Protein AF-A0A957P289-F1 (afdb_monomer_lite)

pLDDT: mean 81.47, std 13.36, range [41.38, 96.19]

Secondary structure (DSSP, 8-state):
---S-HHHHHHHHHHHHHHHHHHHHHHHHHHHHHHHHHHHHHHTB-TTHHHHHHHHHHHHHTTT--HHHHHHS--HHHHHHHHHHHHHHH-TT-PPTT-B-

Sequence (101 aa):
VVGSGSQNTAQVAAMIGELVNMKYGREDELESDDLGVRFMTQAGYDPNAMIGVMEILADSSEGQAPPEFFSTHPNPENRIQKIQAAIQKYYPNGLPAGLEE

Radius of gyration: 19.21 Å; chains: 1; bounding box: 56×38×47 Å

Foldseek 3Di:
DPDDDPPVVVVVVVVVVLVVQLVVLVVVVLVVLLVQCVVCLVVQAHLCVVLVVLVVVQVVPVPDDDPVNCSNDPRSVVSSVSNVVSCCVVCVPDGDPRGDD

Structure (mmCIF, N/CA/C/O backbone):
data_AF-A0A957P289-F1
#
_entry.id   AF-A0A957P289-F1
#
loop_
_atom_site.group_PDB
_atom_site.id
_atom_site.type_symbol
_atom_site.label_atom_id
_atom_site.label_alt_id
_atom_site.label_comp_id
_atom_site.label_asym_id
_atom_site.label_entity_id
_atom_site.label_seq_id
_atom_site.pdbx_PDB_ins_code
_atom_site.Cartn_x
_atom_site.Cartn_y
_atom_site.Cartn_z
_atom_site.occupancy
_atom_site.B_iso_or_equiv
_atom_site.auth_seq_id
_atom_site.auth_comp_id
_atom_site.auth_asym_id
_atom_site.auth_atom_id
_atom_site.pdbx_PDB_model_num
ATOM 1 N N . VAL A 1 1 ? 37.055 23.879 -30.915 1.00 41.38 1 VAL A N 1
ATOM 2 C CA . VAL A 1 1 ? 37.524 22.511 -30.606 1.00 41.38 1 VAL A CA 1
ATOM 3 C C . VAL A 1 1 ? 36.474 21.881 -29.698 1.00 41.38 1 VAL A C 1
ATOM 5 O O . VAL A 1 1 ? 36.345 22.273 -28.553 1.00 41.38 1 VAL A O 1
ATOM 8 N N . VAL A 1 2 ? 35.589 21.050 -30.244 1.00 50.50 2 VAL A N 1
ATOM 9 C CA . VAL A 1 2 ? 34.614 20.276 -29.452 1.00 50.50 2 VAL A CA 1
ATOM 10 C C . VAL A 1 2 ? 34.860 18.835 -29.861 1.00 50.50 2 VAL A C 1
ATOM 12 O O . VAL A 1 2 ? 34.177 18.268 -30.703 1.00 50.50 2 VAL A O 1
ATOM 15 N N . GLY A 1 3 ? 36.005 18.335 -29.407 1.00 49.56 3 GLY A N 1
ATOM 16 C CA . GLY A 1 3 ? 36.509 17.009 -29.712 1.00 49.56 3 GLY A CA 1
ATOM 17 C C . GLY A 1 3 ? 36.505 16.176 -28.441 1.00 49.56 3 GLY A C 1
ATOM 18 O O . GLY A 1 3 ? 36.961 16.639 -27.398 1.00 49.56 3 GLY A O 1
ATOM 19 N N . SER A 1 4 ? 35.997 14.949 -28.559 1.00 51.94 4 SER A N 1
ATOM 20 C CA . SER A 1 4 ? 36.382 13.800 -27.727 1.00 51.94 4 SER A CA 1
ATOM 21 C C . SER A 1 4 ? 36.125 13.876 -26.210 1.00 51.94 4 SER A C 1
ATOM 23 O O . SER A 1 4 ? 36.940 13.394 -25.434 1.00 51.94 4 SER A O 1
ATOM 25 N N . GLY A 1 5 ? 34.983 14.419 -25.771 1.00 49.44 5 GLY A N 1
ATOM 26 C CA . GLY A 1 5 ? 34.500 14.269 -24.380 1.00 49.44 5 GLY A CA 1
ATOM 27 C C . GLY A 1 5 ? 33.056 13.758 -24.245 1.00 49.44 5 GLY A C 1
ATOM 28 O O . GLY A 1 5 ? 32.615 13.424 -23.146 1.00 49.44 5 GLY A O 1
ATOM 29 N N . SER A 1 6 ? 32.318 13.692 -25.358 1.00 57.78 6 SER A N 1
ATOM 30 C CA . SER A 1 6 ? 30.847 13.710 -25.358 1.00 57.78 6 SER A CA 1
ATOM 31 C C . SER A 1 6 ? 30.154 12.348 -25.294 1.00 57.78 6 SER A C 1
ATOM 33 O O . SER A 1 6 ? 28.988 12.301 -24.925 1.00 57.78 6 SER A O 1
ATOM 35 N N . GLN A 1 7 ? 30.822 11.237 -25.624 1.00 56.94 7 GLN A N 1
ATOM 36 C CA . GLN A 1 7 ? 30.170 9.916 -25.572 1.00 56.94 7 GLN A CA 1
ATOM 37 C C . GLN A 1 7 ? 29.955 9.442 -24.127 1.00 56.94 7 GLN A C 1
ATOM 39 O O . GLN A 1 7 ? 28.857 9.007 -23.793 1.00 56.94 7 GLN A O 1
ATOM 44 N N . ASN A 1 8 ? 30.941 9.631 -23.241 1.00 65.38 8 ASN A N 1
ATOM 45 C CA . ASN A 1 8 ? 30.802 9.273 -21.825 1.00 65.38 8 ASN A CA 1
ATOM 46 C C . ASN A 1 8 ? 29.856 10.218 -21.071 1.00 65.38 8 ASN A C 1
ATOM 48 O O . ASN A 1 8 ? 29.091 9.768 -20.228 1.00 65.38 8 ASN A O 1
ATOM 52 N N . THR A 1 9 ? 29.860 11.519 -21.377 1.00 71.69 9 THR A N 1
ATOM 53 C CA . THR A 1 9 ? 28.949 12.479 -20.724 1.00 71.69 9 THR A CA 1
ATOM 54 C C . THR A 1 9 ? 27.503 12.308 -21.177 1.00 71.69 9 THR A C 1
ATOM 56 O O . THR A 1 9 ? 26.610 12.403 -20.342 1.00 71.69 9 THR A O 1
ATOM 59 N N . ALA A 1 10 ? 27.256 11.998 -22.454 1.00 76.50 10 ALA A N 1
ATOM 60 C CA . ALA A 1 10 ? 25.910 11.679 -22.928 1.00 76.50 10 ALA A CA 1
ATOM 61 C C . ALA A 1 10 ? 25.377 10.373 -22.312 1.00 76.50 10 ALA A C 1
ATOM 63 O O . ALA A 1 10 ? 24.220 10.328 -21.905 1.00 76.50 10 ALA A O 1
ATOM 64 N N . GLN A 1 11 ? 26.220 9.340 -22.174 1.00 77.31 11 GLN A N 1
ATOM 65 C CA . GLN A 1 11 ? 25.837 8.090 -21.501 1.00 77.31 11 GLN A CA 1
ATOM 66 C C . GLN A 1 11 ? 25.544 8.298 -20.009 1.00 77.31 11 GLN A C 1
ATOM 68 O O . GLN A 1 11 ? 24.534 7.809 -19.512 1.00 77.31 11 GLN A O 1
ATOM 73 N N . VAL A 1 12 ? 26.370 9.077 -19.303 1.00 80.12 12 VAL A N 1
ATOM 74 C CA . VAL A 1 12 ? 26.125 9.425 -17.894 1.00 80.12 12 VAL A CA 1
ATOM 75 C C . VAL A 1 12 ? 24.844 10.252 -17.739 1.00 80.12 12 VAL A C 1
ATOM 77 O O . VAL A 1 12 ? 24.060 9.992 -16.832 1.00 80.12 12 VAL A O 1
ATOM 80 N N . ALA A 1 13 ? 24.585 11.212 -18.631 1.00 79.44 13 ALA A N 1
ATOM 81 C CA . ALA A 1 13 ? 23.354 12.002 -18.604 1.00 79.44 13 ALA A CA 1
ATOM 82 C C . ALA A 1 13 ? 22.101 11.145 -18.854 1.00 79.44 13 ALA A C 1
ATOM 84 O O . ALA A 1 13 ? 21.094 11.338 -18.177 1.00 79.44 13 ALA A O 1
ATOM 85 N N . ALA A 1 14 ? 22.171 10.177 -19.775 1.00 80.44 14 ALA A N 1
ATOM 86 C CA . ALA A 1 14 ? 21.084 9.231 -20.022 1.00 80.44 14 ALA A CA 1
ATOM 87 C C . ALA A 1 14 ? 20.803 8.350 -18.790 1.00 80.44 14 ALA A C 1
ATOM 89 O O . ALA A 1 14 ? 19.655 8.257 -18.367 1.00 80.44 14 ALA A O 1
ATOM 90 N N . MET A 1 15 ? 21.847 7.803 -18.151 1.00 79.12 15 MET A N 1
ATOM 91 C CA . MET A 1 15 ? 21.702 7.027 -16.910 1.00 79.12 15 MET A CA 1
ATOM 92 C C . MET A 1 15 ? 21.090 7.852 -15.770 1.00 79.12 15 MET A C 1
ATOM 94 O O . MET A 1 15 ? 20.236 7.360 -15.036 1.00 79.12 15 MET A O 1
ATOM 98 N N . ILE A 1 16 ? 21.498 9.116 -15.617 1.00 78.81 16 ILE A N 1
ATOM 99 C CA . ILE A 1 16 ? 20.913 10.018 -14.614 1.00 78.81 16 ILE A CA 1
ATOM 100 C C . ILE A 1 16 ? 19.438 10.289 -14.925 1.00 78.81 16 ILE A C 1
ATOM 102 O O . ILE A 1 16 ? 18.617 10.264 -14.012 1.00 78.81 16 ILE A O 1
ATOM 106 N N . GLY A 1 17 ? 19.090 10.522 -16.193 1.00 77.06 17 GLY A N 1
ATOM 107 C CA . GLY A 1 17 ? 17.704 10.725 -16.613 1.00 77.06 17 GLY A CA 1
ATOM 108 C C . GLY A 1 17 ? 16.814 9.525 -16.289 1.00 77.06 17 GLY A C 1
ATOM 109 O O . GLY A 1 17 ? 15.728 9.696 -15.740 1.00 77.06 17 GLY A O 1
ATOM 110 N N . GLU A 1 18 ? 17.301 8.313 -16.546 1.00 75.44 18 GLU A N 1
ATOM 111 C CA . GLU A 1 18 ? 16.581 7.074 -16.247 1.00 75.44 18 GLU A CA 1
ATOM 112 C C . GLU A 1 18 ? 16.409 6.854 -14.735 1.00 75.44 18 GLU A C 1
ATOM 114 O O . GLU A 1 18 ? 15.307 6.558 -14.275 1.00 75.44 18 GLU A O 1
ATOM 119 N N . LEU A 1 19 ? 17.450 7.110 -13.933 1.00 74.44 19 LEU A N 1
ATOM 120 C CA . LEU A 1 19 ? 17.373 7.080 -12.466 1.00 74.44 19 LEU A CA 1
ATOM 121 C C . LEU A 1 19 ? 16.351 8.075 -11.904 1.00 74.44 19 LEU A C 1
ATOM 123 O O . LEU A 1 19 ? 15.610 7.750 -10.975 1.00 74.44 19 LEU A O 1
ATOM 127 N N . VAL A 1 20 ? 16.319 9.288 -12.453 1.00 72.50 20 VAL A N 1
ATOM 128 C CA . VAL A 1 20 ? 15.377 10.332 -12.044 1.00 72.50 20 VAL A CA 1
ATOM 129 C C . VAL A 1 20 ? 13.945 9.937 -12.406 1.00 72.50 20 VAL A C 1
ATOM 131 O O . VAL A 1 20 ? 13.067 10.032 -11.554 1.00 72.50 20 VAL A O 1
ATOM 134 N N . ASN A 1 21 ? 13.714 9.423 -13.616 1.00 74.38 21 ASN A N 1
ATOM 135 C CA . ASN A 1 21 ? 12.401 8.938 -14.039 1.00 74.38 21 ASN A CA 1
ATOM 136 C C . ASN A 1 21 ? 11.904 7.775 -13.162 1.00 74.38 21 ASN A C 1
ATOM 138 O O . ASN A 1 21 ? 10.768 7.797 -12.696 1.00 74.38 21 ASN A O 1
ATOM 142 N N . MET A 1 22 ? 12.775 6.804 -12.859 1.00 72.56 22 MET A N 1
ATOM 143 C CA . MET A 1 22 ? 12.460 5.716 -11.925 1.00 72.56 22 MET A CA 1
ATOM 144 C C . MET A 1 22 ? 12.140 6.234 -10.519 1.00 72.56 22 MET A C 1
ATOM 146 O O . MET A 1 22 ? 11.269 5.688 -9.848 1.00 72.56 22 MET A O 1
ATOM 150 N N . LYS A 1 23 ? 12.834 7.275 -10.040 1.00 68.12 23 LYS A N 1
ATOM 151 C CA . LYS A 1 23 ? 12.539 7.874 -8.733 1.00 68.12 23 LYS A CA 1
ATOM 152 C C . LYS A 1 23 ? 11.154 8.528 -8.716 1.00 68.12 23 LYS A C 1
ATOM 154 O O . LYS A 1 23 ? 10.420 8.286 -7.765 1.00 68.12 23 LYS A O 1
ATOM 159 N N . TYR A 1 24 ? 10.807 9.305 -9.743 1.00 68.50 24 TYR A N 1
ATOM 160 C CA . TYR A 1 24 ? 9.486 9.932 -9.844 1.00 68.50 24 TYR A CA 1
ATOM 161 C C . TYR A 1 24 ? 8.366 8.890 -9.900 1.00 68.50 24 TYR A C 1
ATOM 163 O O . TYR A 1 24 ? 7.459 8.950 -9.079 1.00 68.50 24 TYR A O 1
ATOM 171 N N . GLY A 1 25 ? 8.493 7.858 -10.743 1.00 75.00 25 GLY A N 1
ATOM 172 C CA . GLY A 1 25 ? 7.497 6.779 -10.795 1.00 75.00 25 GLY A CA 1
ATOM 173 C C . GLY A 1 25 ? 7.322 6.054 -9.454 1.00 75.00 25 GLY A C 1
ATOM 174 O O . GLY A 1 25 ? 6.212 5.690 -9.078 1.00 75.00 25 GLY A O 1
ATOM 175 N N . ARG A 1 26 ? 8.399 5.904 -8.668 1.00 76.50 26 ARG A N 1
ATOM 176 C CA . ARG A 1 26 ? 8.302 5.356 -7.305 1.00 76.50 26 ARG A CA 1
ATOM 177 C C . ARG A 1 26 ? 7.572 6.287 -6.341 1.00 76.50 26 ARG A C 1
ATOM 179 O O . ARG A 1 26 ? 6.874 5.781 -5.475 1.00 76.50 26 ARG A O 1
ATOM 186 N N . GLU A 1 27 ? 7.755 7.603 -6.432 1.00 78.56 27 GLU A N 1
ATOM 187 C CA . GLU A 1 27 ? 7.030 8.562 -5.584 1.00 78.56 27 GLU A CA 1
ATOM 188 C C . GLU A 1 2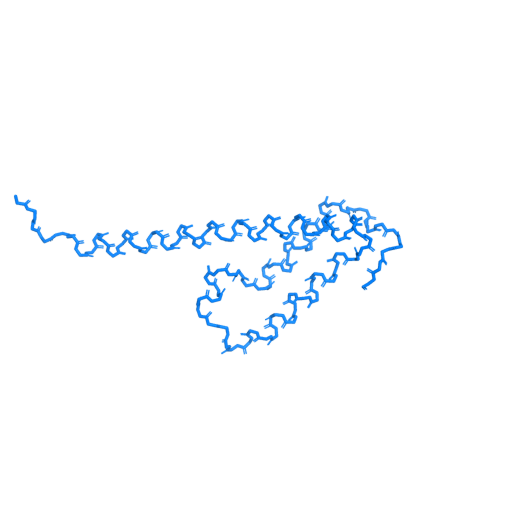7 ? 5.523 8.551 -5.902 1.00 78.56 27 GLU A C 1
ATOM 190 O O . GLU A 1 27 ? 4.718 8.519 -4.971 1.00 78.56 27 GLU A O 1
ATOM 195 N N . ASP A 1 28 ? 5.155 8.445 -7.181 1.00 82.56 28 ASP A N 1
ATOM 196 C CA . ASP A 1 28 ? 3.757 8.373 -7.628 1.00 82.56 28 ASP A CA 1
ATOM 197 C C . ASP A 1 28 ? 3.049 7.097 -7.131 1.00 82.56 28 ASP A C 1
ATOM 199 O O . ASP A 1 28 ? 1.923 7.146 -6.635 1.00 82.56 28 ASP A O 1
ATOM 203 N N . GLU A 1 29 ? 3.715 5.940 -7.197 1.00 77.50 29 GLU A N 1
ATOM 204 C CA . GLU A 1 29 ? 3.167 4.670 -6.689 1.00 77.50 29 GLU A CA 1
ATOM 205 C C . GLU A 1 29 ? 2.959 4.690 -5.168 1.00 77.50 29 GLU A C 1
ATOM 207 O O . GLU A 1 29 ? 1.986 4.132 -4.660 1.00 77.50 29 GLU A O 1
ATOM 212 N N . LEU A 1 30 ? 3.842 5.374 -4.432 1.00 80.56 30 LEU A N 1
ATOM 213 C CA . LEU A 1 30 ? 3.700 5.548 -2.985 1.00 80.56 30 LEU A CA 1
ATOM 214 C C . LEU A 1 30 ? 2.512 6.445 -2.629 1.00 80.56 30 LEU A C 1
ATOM 216 O O . LEU A 1 30 ? 1.801 6.158 -1.665 1.00 80.56 30 LEU A O 1
ATOM 220 N N . GLU A 1 31 ? 2.295 7.521 -3.386 1.00 87.69 31 GLU A N 1
ATOM 221 C CA . GLU A 1 31 ? 1.106 8.361 -3.228 1.00 87.69 31 GLU A CA 1
ATOM 222 C C . GLU A 1 31 ? -0.167 7.580 -3.586 1.00 87.69 31 GLU A C 1
ATOM 224 O O . GLU A 1 31 ? -1.168 7.663 -2.870 1.00 87.69 31 GLU A O 1
ATOM 229 N N . SER A 1 32 ? -0.109 6.753 -4.632 1.00 89.75 32 SER A N 1
ATOM 230 C CA . SER A 1 32 ? -1.210 5.875 -5.022 1.00 89.75 32 SER A CA 1
ATOM 231 C C . SER A 1 32 ? -1.575 4.873 -3.922 1.00 89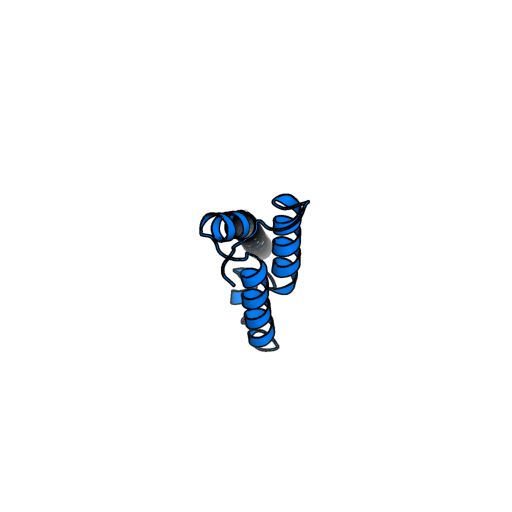.75 32 SER A C 1
ATOM 233 O O . SER A 1 32 ? -2.760 4.694 -3.645 1.00 89.75 32 SER A O 1
ATOM 235 N N . ASP A 1 33 ? -0.598 4.242 -3.263 1.00 91.06 33 ASP A N 1
ATOM 236 C CA . ASP A 1 33 ? -0.853 3.317 -2.147 1.00 91.06 33 ASP A CA 1
ATOM 237 C C . ASP A 1 33 ? -1.486 4.028 -0.939 1.00 91.06 33 ASP A C 1
ATOM 239 O O . ASP A 1 33 ? -2.461 3.540 -0.362 1.00 91.06 33 ASP A O 1
ATOM 243 N N . ASP A 1 34 ? -0.972 5.209 -0.577 1.00 93.62 34 ASP A N 1
ATOM 244 C CA . ASP A 1 34 ? -1.477 6.014 0.544 1.00 93.62 34 ASP A CA 1
ATOM 245 C C . ASP A 1 34 ? -2.929 6.467 0.312 1.00 93.62 34 ASP A C 1
ATOM 247 O O . ASP A 1 34 ? -3.782 6.349 1.198 1.00 93.62 34 ASP A O 1
ATOM 251 N N . LEU A 1 35 ? -3.241 6.945 -0.897 1.00 94.81 35 LEU A N 1
ATOM 252 C CA . LEU A 1 35 ? -4.597 7.341 -1.277 1.00 94.81 35 LEU A CA 1
ATOM 253 C C . LEU A 1 35 ? -5.522 6.132 -1.454 1.00 94.81 35 LEU A C 1
ATOM 255 O O . LEU A 1 35 ? -6.683 6.197 -1.047 1.00 94.81 35 LEU A O 1
ATOM 259 N N . GLY A 1 36 ? -5.011 5.024 -1.993 1.00 94.31 36 GLY A N 1
ATOM 260 C CA . GLY A 1 36 ? -5.748 3.776 -2.178 1.00 94.31 36 GLY A CA 1
ATOM 261 C C . GLY A 1 36 ? -6.354 3.263 -0.874 1.00 94.31 36 GLY A C 1
ATOM 262 O O . GLY A 1 36 ? -7.552 2.989 -0.826 1.00 94.31 36 GLY A O 1
ATOM 263 N N . VAL A 1 37 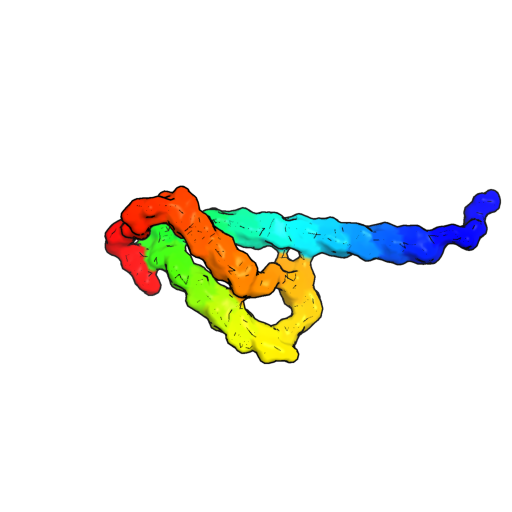? -5.584 3.267 0.220 1.00 96.06 37 VAL A N 1
ATOM 264 C CA . VAL A 1 37 ? -6.074 2.886 1.560 1.00 96.06 37 VAL A CA 1
ATOM 265 C C . VAL A 1 37 ? -7.279 3.731 1.991 1.00 96.06 37 VAL A C 1
ATOM 267 O O . VAL A 1 37 ? -8.262 3.214 2.534 1.00 96.06 37 VAL A O 1
ATOM 270 N N . ARG A 1 38 ? -7.240 5.042 1.730 1.00 94.81 38 ARG A N 1
ATOM 271 C CA . ARG A 1 38 ? -8.353 5.946 2.056 1.00 94.81 38 ARG A CA 1
ATOM 272 C C . ARG A 1 38 ? -9.565 5.723 1.162 1.00 94.81 38 ARG A C 1
ATOM 274 O O . ARG A 1 38 ? -10.684 5.942 1.614 1.00 94.81 38 ARG A O 1
ATOM 281 N N . PHE A 1 39 ? -9.358 5.380 -0.104 1.00 95.88 39 PHE A N 1
ATOM 282 C CA . PHE A 1 39 ? -10.453 5.165 -1.044 1.00 95.88 39 PHE A CA 1
ATOM 283 C C . PHE A 1 39 ? -11.155 3.835 -0.799 1.00 95.88 39 PHE A C 1
ATOM 285 O O . PHE A 1 39 ? -12.380 3.825 -0.795 1.00 95.88 39 PHE A O 1
ATOM 292 N N . MET A 1 40 ? -10.412 2.765 -0.503 1.00 95.81 40 MET A N 1
ATOM 293 C CA . MET A 1 40 ? -10.978 1.463 -0.127 1.00 95.81 40 MET A CA 1
ATOM 294 C C . MET A 1 40 ? -11.946 1.613 1.044 1.00 95.81 40 MET A C 1
ATOM 296 O O . MET A 1 40 ? -13.134 1.332 0.931 1.00 95.81 40 MET A O 1
ATOM 300 N N . THR A 1 41 ? -11.466 2.202 2.130 1.00 94.38 41 THR A N 1
ATOM 301 C CA . THR A 1 41 ? -12.271 2.442 3.333 1.00 94.38 41 THR A CA 1
ATOM 302 C C . THR A 1 41 ? -13.448 3.391 3.111 1.00 94.38 41 THR A C 1
ATOM 304 O O . THR A 1 41 ? -14.521 3.155 3.660 1.00 94.38 41 THR A O 1
ATOM 307 N N . GLN A 1 42 ? -13.298 4.451 2.307 1.00 92.94 42 GLN A N 1
ATOM 308 C CA . GLN A 1 42 ? -14.414 5.342 1.945 1.00 92.94 42 GLN A CA 1
ATOM 309 C C . GLN A 1 42 ? -15.471 4.645 1.086 1.00 92.94 42 GLN A C 1
ATOM 311 O O . GLN A 1 42 ? -16.652 4.965 1.198 1.00 92.94 42 GLN A O 1
ATOM 316 N N . ALA A 1 43 ? -15.048 3.710 0.239 1.00 94.75 43 ALA A N 1
ATOM 317 C CA . ALA A 1 43 ? -15.930 2.882 -0.569 1.00 94.75 43 ALA A CA 1
ATOM 318 C C . ALA A 1 43 ? -16.565 1.730 0.231 1.00 94.75 43 ALA A C 1
ATOM 320 O O . ALA A 1 43 ? -17.456 1.068 -0.290 1.00 94.75 43 ALA A O 1
ATOM 321 N N . GLY A 1 44 ? -16.154 1.524 1.487 1.00 94.81 44 GLY A N 1
ATOM 322 C CA . GLY A 1 44 ? -16.664 0.461 2.349 1.00 94.81 44 GLY A CA 1
ATOM 323 C C . GLY A 1 44 ? -15.906 -0.861 2.241 1.00 94.81 44 GLY A C 1
ATOM 324 O O . GLY A 1 44 ? -16.414 -1.853 2.737 1.00 94.81 44 GLY A O 1
ATOM 325 N N . TYR A 1 45 ? -14.710 -0.884 1.650 1.00 96.06 45 TYR A N 1
ATOM 326 C CA . TYR A 1 45 ? -13.856 -2.069 1.529 1.00 96.06 45 TYR A CA 1
ATOM 327 C C . TYR A 1 45 ? -12.703 -2.083 2.536 1.00 96.06 45 TYR A C 1
ATOM 329 O O . TYR A 1 45 ? -12.178 -1.030 2.920 1.00 96.06 45 TYR A O 1
ATOM 337 N N . ASP A 1 46 ? -12.270 -3.283 2.924 1.00 95.94 46 ASP A N 1
ATOM 338 C CA . ASP A 1 46 ? -11.099 -3.498 3.765 1.00 95.94 46 ASP A CA 1
ATOM 339 C C . ASP A 1 46 ? -9.810 -3.169 2.980 1.00 95.94 46 ASP A C 1
ATOM 341 O O . ASP A 1 46 ? -9.483 -3.831 1.991 1.00 95.94 46 ASP A O 1
ATOM 345 N N . PRO A 1 47 ? -9.025 -2.154 3.395 1.00 95.62 47 PRO A N 1
ATOM 346 C CA . PRO A 1 47 ? -7.771 -1.815 2.732 1.00 95.62 47 PRO A CA 1
ATOM 347 C C . PRO A 1 47 ? -6.701 -2.913 2.860 1.00 95.62 47 PRO A C 1
ATOM 349 O O 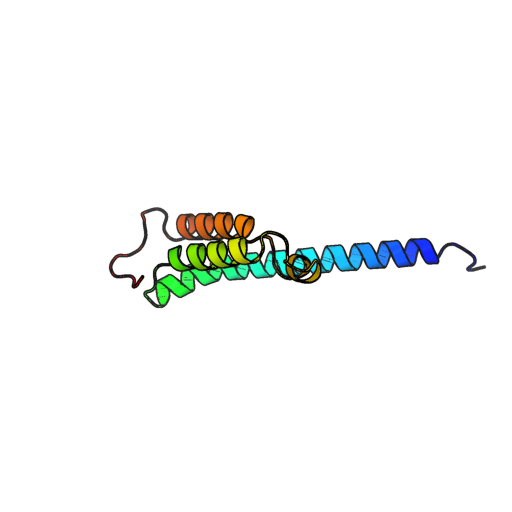. PRO A 1 47 ? -5.738 -2.891 2.096 1.00 95.62 47 PRO A O 1
ATOM 352 N N . ASN A 1 48 ? -6.846 -3.890 3.766 1.00 94.88 48 ASN A N 1
ATOM 353 C CA . ASN A 1 48 ? -5.972 -5.065 3.821 1.00 94.88 48 ASN A CA 1
ATOM 354 C C . ASN A 1 48 ? -6.057 -5.908 2.542 1.00 94.88 48 ASN A C 1
ATOM 356 O O . ASN A 1 48 ? -5.071 -6.552 2.189 1.00 94.88 48 ASN A O 1
ATOM 360 N N . ALA A 1 49 ? -7.163 -5.855 1.790 1.00 93.88 49 ALA A N 1
ATOM 361 C CA . ALA A 1 49 ? -7.270 -6.534 0.498 1.00 93.88 49 ALA A CA 1
ATOM 362 C C . ALA A 1 49 ? -6.199 -6.056 -0.505 1.00 93.88 49 ALA A C 1
ATOM 364 O O . ALA A 1 49 ? -5.744 -6.826 -1.352 1.00 93.88 49 ALA A O 1
ATOM 365 N N . MET A 1 50 ? -5.715 -4.812 -0.371 1.00 93.31 50 MET A N 1
ATOM 366 C CA . MET A 1 50 ? -4.599 -4.307 -1.178 1.00 93.31 50 MET A CA 1
ATOM 367 C C . MET A 1 50 ? -3.302 -5.090 -0.927 1.00 93.31 50 MET A C 1
ATOM 369 O O . MET A 1 50 ? -2.515 -5.264 -1.853 1.00 93.31 50 MET A O 1
ATOM 373 N N . ILE A 1 51 ? -3.080 -5.587 0.296 1.00 93.25 51 ILE A N 1
ATOM 374 C CA . ILE A 1 51 ? -1.919 -6.428 0.629 1.00 93.25 51 ILE A CA 1
ATOM 375 C C . ILE A 1 51 ? -2.002 -7.746 -0.141 1.00 93.25 51 ILE A C 1
ATOM 377 O O . ILE A 1 51 ? -1.025 -8.123 -0.780 1.00 93.25 51 ILE A O 1
ATOM 381 N N . GLY A 1 52 ? -3.176 -8.382 -0.173 1.00 91.44 52 GLY A N 1
ATOM 382 C CA . GLY A 1 52 ? -3.383 -9.627 -0.918 1.00 91.44 52 GLY A CA 1
ATOM 383 C C . GLY A 1 52 ? -3.110 -9.476 -2.418 1.00 91.44 52 GLY A C 1
ATOM 384 O O . GLY A 1 52 ? -2.487 -10.341 -3.028 1.00 91.44 52 GLY A O 1
ATOM 385 N N . VAL A 1 53 ? -3.485 -8.340 -3.020 1.00 89.44 53 VAL A N 1
ATOM 386 C CA . VAL A 1 53 ? -3.121 -8.039 -4.418 1.00 89.44 53 VAL A CA 1
ATOM 387 C C . VAL A 1 53 ? -1.601 -7.988 -4.594 1.00 89.44 53 VAL A C 1
ATOM 389 O O . VAL A 1 53 ? -1.077 -8.543 -5.559 1.00 89.44 53 VAL A O 1
ATOM 392 N N . MET A 1 54 ? -0.881 -7.354 -3.667 1.00 90.06 54 MET A N 1
ATOM 393 C CA . MET A 1 54 ? 0.580 -7.277 -3.733 1.00 90.06 54 MET A CA 1
ATOM 394 C C . MET A 1 54 ? 1.248 -8.636 -3.513 1.00 90.06 54 MET A C 1
ATOM 396 O O . MET A 1 54 ? 2.241 -8.914 -4.175 1.00 90.06 54 MET A O 1
ATOM 400 N N . GLU A 1 55 ? 0.706 -9.495 -2.649 1.00 89.38 55 GLU A N 1
ATOM 401 C CA . GLU A 1 55 ? 1.178 -10.875 -2.468 1.00 89.38 55 GLU A CA 1
ATOM 402 C C . GLU A 1 55 ? 1.010 -11.691 -3.758 1.00 89.38 55 GLU A C 1
ATOM 404 O O . GLU A 1 55 ? 1.966 -12.304 -4.225 1.00 89.38 55 GLU A O 1
ATOM 409 N N . ILE A 1 56 ? -0.149 -11.598 -4.422 1.00 87.75 56 ILE A N 1
ATOM 410 C CA . ILE A 1 56 ? -0.387 -12.249 -5.724 1.00 87.75 56 ILE A CA 1
ATOM 411 C C . ILE A 1 56 ? 0.620 -11.767 -6.779 1.00 87.75 56 ILE A C 1
ATOM 413 O O . ILE A 1 56 ? 1.119 -12.557 -7.587 1.00 87.75 56 ILE A O 1
ATOM 417 N N . LEU A 1 57 ? 0.920 -10.465 -6.794 1.00 83.75 57 LEU A N 1
ATOM 418 C CA . LEU A 1 57 ? 1.920 -9.895 -7.697 1.00 83.75 57 LEU A CA 1
ATOM 419 C C . LEU A 1 57 ? 3.340 -10.346 -7.340 1.00 83.75 57 LEU A C 1
ATOM 421 O O . LEU A 1 57 ? 4.123 -10.607 -8.252 1.00 83.75 57 LEU A O 1
ATOM 425 N N . ALA A 1 58 ? 3.666 -10.459 -6.050 1.00 83.00 58 ALA A N 1
ATOM 426 C CA . ALA A 1 58 ? 4.953 -10.959 -5.577 1.00 83.00 58 ALA A CA 1
ATOM 427 C C . ALA A 1 58 ? 5.176 -12.400 -6.055 1.00 83.00 58 ALA A C 1
ATOM 429 O O . ALA A 1 58 ? 6.160 -12.656 -6.751 1.00 83.00 58 ALA A O 1
ATOM 430 N N . ASP A 1 59 ? 4.206 -13.283 -5.814 1.00 83.12 59 ASP A N 1
ATOM 431 C CA . ASP A 1 59 ? 4.228 -14.686 -6.242 1.00 83.12 59 ASP A CA 1
ATOM 432 C C . ASP A 1 59 ? 4.334 -14.816 -7.768 1.00 83.12 59 ASP A C 1
ATOM 434 O O . ASP A 1 59 ? 5.089 -15.632 -8.296 1.00 83.12 59 ASP A O 1
ATOM 438 N N . SER A 1 60 ? 3.622 -13.960 -8.508 1.00 76.62 60 SER A N 1
ATOM 439 C CA . SER A 1 60 ? 3.683 -13.932 -9.977 1.00 76.62 60 SER A CA 1
ATOM 440 C C . SER A 1 60 ? 5.028 -13.425 -10.512 1.00 76.62 60 SER A C 1
ATOM 442 O O . SER A 1 60 ? 5.359 -13.653 -11.678 1.00 76.62 60 SER A O 1
ATOM 444 N N . SER A 1 61 ? 5.794 -12.709 -9.687 1.00 71.19 61 SER A N 1
ATOM 445 C CA . SER A 1 61 ? 7.063 -12.085 -10.063 1.00 71.19 61 SER A CA 1
ATOM 446 C C . SER A 1 61 ? 8.297 -12.923 -9.716 1.00 71.19 61 SER A C 1
ATOM 448 O O . SER A 1 61 ? 9.377 -12.604 -10.229 1.00 71.19 61 SER A O 1
ATOM 450 N N . GLU A 1 62 ? 8.160 -14.003 -8.927 1.00 64.06 62 GLU A N 1
ATOM 451 C CA . GLU A 1 62 ? 9.255 -14.914 -8.560 1.00 64.06 62 GLU A CA 1
ATOM 452 C C . GLU A 1 62 ? 9.914 -15.536 -9.811 1.00 64.06 62 GLU A C 1
ATOM 454 O O . GLU A 1 62 ? 9.510 -16.563 -10.354 1.00 64.06 62 GLU A O 1
ATOM 459 N N . GLY A 1 63 ? 10.975 -14.875 -10.287 1.00 59.03 63 GLY A N 1
ATOM 460 C CA . GLY A 1 63 ? 11.883 -15.349 -11.333 1.00 59.03 63 GLY A CA 1
ATOM 461 C C . GLY A 1 63 ? 11.629 -14.840 -12.757 1.00 59.03 63 GLY A C 1
ATOM 462 O O . GLY A 1 63 ? 12.427 -15.170 -13.634 1.00 59.03 63 GLY A O 1
ATOM 463 N N . GLN A 1 64 ? 10.573 -14.057 -13.018 1.00 63.12 64 GLN A N 1
ATOM 464 C CA . GLN A 1 64 ? 10.160 -13.713 -14.396 1.00 63.12 64 GLN A CA 1
ATOM 465 C C . GLN A 1 64 ? 9.696 -12.272 -14.635 1.00 63.12 64 GLN A C 1
ATOM 467 O O . GLN A 1 64 ? 9.420 -11.928 -15.786 1.00 63.12 64 GLN A O 1
ATOM 472 N N . ALA A 1 65 ? 9.623 -11.410 -13.618 1.00 65.62 65 ALA A N 1
ATOM 473 C CA . ALA A 1 65 ? 9.246 -10.021 -13.867 1.00 65.62 65 ALA A CA 1
ATOM 474 C C . ALA A 1 65 ? 10.322 -9.317 -14.730 1.00 65.62 65 ALA A C 1
ATOM 476 O O . ALA A 1 65 ? 11.495 -9.283 -14.335 1.00 65.62 65 ALA A O 1
ATOM 477 N N . PRO A 1 66 ? 9.959 -8.780 -15.916 1.00 65.69 66 PRO A N 1
ATOM 478 C CA . PRO A 1 66 ? 10.902 -8.092 -16.786 1.00 65.69 66 PRO A CA 1
ATOM 479 C C . PRO A 1 66 ? 11.566 -6.924 -16.050 1.00 65.69 66 P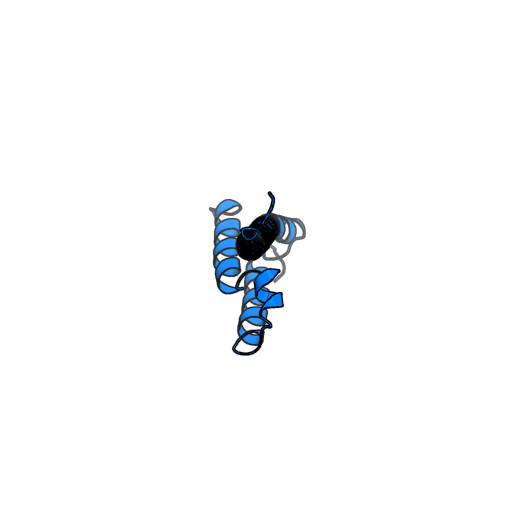RO A C 1
ATOM 481 O O . PRO A 1 66 ? 10.900 -6.268 -15.243 1.00 65.69 66 PRO A O 1
ATOM 484 N N . PRO A 1 67 ? 12.837 -6.601 -16.341 1.00 64.69 67 PRO A N 1
ATOM 485 C CA . PRO A 1 67 ? 13.490 -5.416 -15.791 1.00 64.69 67 PRO A CA 1
ATOM 486 C C . PRO A 1 67 ? 12.649 -4.144 -15.966 1.00 64.69 67 PRO A C 1
ATOM 488 O O . PRO A 1 67 ? 12.591 -3.325 -15.055 1.00 64.69 67 PRO A O 1
ATOM 491 N N . GLU A 1 68 ? 11.927 -4.012 -17.084 1.00 64.56 68 GLU A N 1
ATOM 492 C CA . GLU A 1 68 ? 11.012 -2.899 -17.342 1.00 64.56 68 GLU A CA 1
ATOM 493 C C . GLU A 1 68 ? 9.859 -2.807 -16.328 1.00 64.56 68 GLU A C 1
ATOM 495 O O . GLU A 1 68 ? 9.478 -1.699 -15.955 1.00 64.56 68 GLU A O 1
ATOM 500 N N . PHE A 1 69 ? 9.332 -3.937 -15.837 1.00 68.56 69 PHE A N 1
ATOM 501 C CA . PHE A 1 69 ? 8.255 -3.949 -14.840 1.00 68.56 69 PHE A CA 1
ATOM 502 C C . PHE A 1 69 ? 8.731 -3.369 -13.506 1.00 68.56 69 PHE A C 1
ATOM 504 O O . PHE A 1 69 ? 8.035 -2.553 -12.914 1.00 68.56 69 PHE A O 1
ATOM 511 N N . PHE A 1 70 ? 9.951 -3.708 -13.076 1.00 66.44 70 PHE A N 1
ATOM 512 C CA . PHE A 1 70 ? 10.563 -3.138 -11.869 1.00 66.44 70 PHE A CA 1
ATOM 513 C C . PHE A 1 70 ? 11.010 -1.677 -12.033 1.00 66.44 70 PHE A C 1
ATOM 515 O O . PHE A 1 70 ? 11.229 -0.974 -11.039 1.00 66.44 70 PHE A O 1
ATOM 522 N N . SER A 1 71 ? 11.167 -1.218 -13.277 1.00 65.81 71 SER A N 1
ATOM 523 C CA . SER A 1 71 ? 11.477 0.178 -13.592 1.00 65.81 71 SER A CA 1
ATOM 524 C C . SER A 1 71 ? 10.255 1.088 -13.473 1.00 65.81 71 SER A C 1
ATOM 526 O O . SER A 1 71 ? 10.422 2.252 -13.105 1.00 65.81 71 SER A O 1
ATOM 528 N N . THR A 1 72 ? 9.045 0.586 -13.750 1.00 66.31 72 THR A N 1
ATOM 529 C CA . THR A 1 72 ? 7.796 1.364 -13.628 1.00 66.31 72 THR A CA 1
ATOM 530 C C 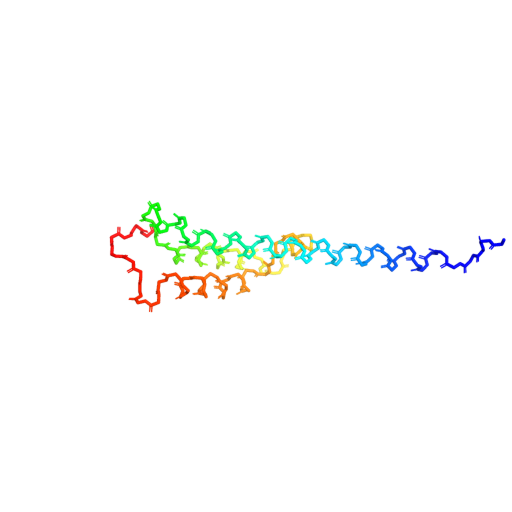. THR A 1 72 ? 7.018 1.076 -12.349 1.00 66.31 72 THR A C 1
ATOM 532 O O . THR A 1 72 ? 6.381 1.985 -11.831 1.00 66.31 72 THR A O 1
ATOM 535 N N . HIS A 1 73 ? 7.101 -0.141 -11.807 1.00 69.88 73 HIS A N 1
ATOM 536 C CA . HIS A 1 73 ? 6.420 -0.542 -10.578 1.00 69.88 73 HIS A CA 1
ATOM 537 C C . HIS A 1 73 ? 7.435 -1.052 -9.539 1.00 69.88 73 HIS A C 1
ATOM 539 O O . HIS A 1 73 ? 8.212 -1.967 -9.818 1.00 69.88 73 HIS A O 1
ATOM 545 N N . PRO A 1 74 ? 7.475 -0.476 -8.324 1.00 71.50 74 PRO A N 1
ATOM 546 C CA . PRO A 1 74 ? 8.397 -0.917 -7.281 1.00 71.50 74 PRO A CA 1
ATOM 547 C C . PRO A 1 74 ? 8.080 -2.340 -6.802 1.00 71.50 74 PRO A C 1
ATOM 549 O O . PRO A 1 74 ? 6.943 -2.795 -6.908 1.00 71.50 74 PRO A O 1
ATOM 552 N N . ASN A 1 75 ? 9.086 -3.020 -6.229 1.00 79.69 75 ASN A N 1
ATOM 553 C CA . ASN A 1 75 ? 8.934 -4.367 -5.660 1.00 79.69 75 ASN A CA 1
ATOM 554 C C . ASN A 1 75 ? 7.668 -4.436 -4.762 1.00 79.69 75 ASN A C 1
ATOM 556 O O . ASN A 1 75 ? 7.559 -3.616 -3.838 1.00 79.69 75 ASN A O 1
ATOM 560 N N . PRO A 1 76 ? 6.754 -5.399 -5.005 1.00 83.31 76 PRO A N 1
ATOM 561 C CA . PRO A 1 76 ? 5.542 -5.599 -4.212 1.00 83.31 76 PRO A CA 1
ATOM 562 C C . PRO A 1 76 ? 5.764 -5.642 -2.692 1.00 83.31 76 PRO A C 1
ATOM 564 O O . PRO A 1 76 ? 4.995 -5.037 -1.951 1.00 83.31 76 PRO A O 1
ATOM 567 N N . GLU A 1 77 ? 6.850 -6.244 -2.202 1.00 83.38 77 GLU A N 1
ATOM 568 C CA . GLU A 1 77 ? 7.176 -6.307 -0.767 1.00 83.38 77 GLU A CA 1
ATOM 569 C C . GLU A 1 77 ? 7.364 -4.916 -0.147 1.00 83.38 77 GLU A C 1
ATOM 571 O O . GLU A 1 77 ? 6.920 -4.652 0.973 1.00 83.38 77 GLU A O 1
ATOM 576 N N . ASN A 1 78 ? 7.980 -3.987 -0.888 1.00 85.62 78 ASN A N 1
ATOM 577 C CA . ASN A 1 78 ? 8.118 -2.605 -0.433 1.00 85.62 78 ASN A CA 1
ATOM 578 C C . ASN A 1 78 ? 6.756 -1.910 -0.372 1.00 85.62 78 ASN A C 1
ATOM 580 O O . ASN A 1 78 ? 6.523 -1.110 0.533 1.00 85.62 78 ASN A O 1
ATOM 584 N N . ARG A 1 79 ? 5.854 -2.211 -1.314 1.00 89.00 79 ARG A N 1
ATOM 585 C CA . ARG A 1 79 ? 4.495 -1.655 -1.331 1.00 89.00 79 ARG A CA 1
ATOM 586 C C . ARG A 1 79 ? 3.652 -2.187 -0.183 1.00 89.00 79 ARG A C 1
ATOM 588 O O . ARG A 1 79 ? 2.990 -1.395 0.477 1.00 89.00 79 ARG A O 1
ATOM 595 N N . ILE A 1 80 ? 3.755 -3.476 0.146 1.00 91.81 80 ILE A N 1
ATOM 596 C CA . ILE A 1 80 ? 3.075 -4.077 1.306 1.00 91.81 80 ILE A CA 1
ATOM 597 C C . ILE A 1 80 ? 3.406 -3.304 2.586 1.00 91.81 80 ILE A C 1
ATOM 599 O O . ILE A 1 80 ? 2.502 -2.876 3.305 1.00 91.81 80 ILE A O 1
ATOM 603 N N . GLN A 1 81 ? 4.691 -3.040 2.843 1.00 91.44 81 GLN A N 1
ATOM 604 C CA . GLN A 1 81 ? 5.113 -2.271 4.022 1.00 91.44 81 GLN A CA 1
ATOM 605 C C . GLN A 1 81 ? 4.525 -0.852 4.037 1.00 91.44 81 GLN A C 1
ATOM 607 O O . GLN A 1 81 ? 4.229 -0.298 5.097 1.00 91.44 81 GLN A O 1
ATOM 612 N N . LYS A 1 82 ? 4.349 -0.242 2.862 1.00 91.31 82 LYS A N 1
ATOM 613 C CA . LYS A 1 82 ? 3.806 1.114 2.720 1.00 91.31 82 LYS A CA 1
ATOM 614 C C . LYS A 1 82 ? 2.301 1.153 2.906 1.00 91.31 82 LYS A C 1
ATOM 616 O O . LYS A 1 82 ? 1.826 2.029 3.622 1.00 91.31 82 LYS A O 1
ATOM 621 N N . ILE A 1 83 ? 1.582 0.182 2.356 1.00 94.31 83 ILE A N 1
ATOM 622 C CA . ILE A 1 83 ? 0.147 -0.004 2.578 1.00 94.31 83 ILE A CA 1
ATOM 623 C C . ILE A 1 83 ? -0.115 -0.213 4.073 1.00 94.31 83 ILE A C 1
ATOM 625 O O . ILE A 1 83 ? -0.944 0.486 4.649 1.00 94.31 83 ILE A O 1
ATOM 629 N N . GLN A 1 84 ? 0.656 -1.078 4.742 1.00 94.88 84 GLN A N 1
ATOM 630 C CA . GLN A 1 84 ? 0.557 -1.278 6.194 1.00 94.88 84 GLN A CA 1
ATOM 631 C C . GLN A 1 84 ? 0.800 0.023 6.975 1.00 94.88 84 GLN A C 1
ATOM 633 O O . GLN A 1 84 ? 0.039 0.359 7.886 1.00 94.88 84 GLN A O 1
ATOM 638 N N . ALA A 1 85 ? 1.823 0.795 6.597 1.00 94.62 85 ALA A N 1
ATOM 639 C CA . ALA A 1 85 ? 2.101 2.088 7.216 1.00 94.62 85 ALA A CA 1
ATOM 640 C C . ALA A 1 85 ? 0.977 3.113 6.972 1.00 94.62 85 ALA A C 1
ATOM 642 O O . ALA A 1 85 ? 0.633 3.869 7.881 1.00 94.62 85 ALA A O 1
ATOM 643 N N . ALA A 1 86 ? 0.381 3.135 5.777 1.00 95.50 86 ALA A N 1
ATOM 644 C CA . ALA A 1 86 ? -0.749 3.999 5.446 1.00 95.50 86 ALA A CA 1
ATOM 645 C C . ALA A 1 86 ? -2.009 3.609 6.236 1.00 95.50 86 ALA A C 1
ATOM 647 O O . ALA A 1 86 ? -2.668 4.480 6.805 1.00 95.50 86 ALA A O 1
ATOM 648 N N . ILE A 1 87 ? -2.300 2.310 6.370 1.00 96.19 87 ILE A N 1
ATOM 649 C CA . ILE A 1 87 ? -3.382 1.809 7.230 1.00 96.19 87 ILE A CA 1
ATOM 650 C C . ILE A 1 87 ? -3.163 2.282 8.668 1.00 96.19 87 ILE A C 1
ATOM 652 O O . ILE A 1 87 ? -4.062 2.876 9.255 1.00 96.19 87 ILE A O 1
ATOM 656 N N . GLN A 1 88 ? -1.958 2.116 9.219 1.00 95.94 88 GLN A N 1
ATOM 657 C CA . GLN A 1 88 ? -1.647 2.567 10.577 1.00 95.94 88 GLN A CA 1
ATOM 658 C C . GLN A 1 88 ? -1.741 4.096 10.734 1.00 95.94 88 GLN A C 1
ATOM 660 O O . GLN A 1 88 ? -2.185 4.586 11.773 1.00 95.94 88 GLN A O 1
ATOM 665 N N . LYS A 1 89 ? -1.349 4.857 9.706 1.00 95.06 89 LYS A N 1
ATOM 666 C CA . LYS A 1 89 ? -1.440 6.325 9.663 1.00 95.06 89 LYS A CA 1
ATOM 667 C C . LYS A 1 89 ? -2.892 6.810 9.688 1.00 95.06 89 LYS A C 1
ATOM 669 O O . LYS A 1 89 ? -3.189 7.762 10.408 1.00 95.06 89 LYS A O 1
ATOM 674 N N . TYR A 1 90 ? -3.783 6.196 8.909 1.00 94.62 90 TYR A N 1
ATOM 675 C CA . TYR A 1 90 ? -5.187 6.616 8.806 1.00 94.62 90 TYR A CA 1
ATOM 676 C C . TYR A 1 90 ? -6.091 6.006 9.878 1.00 94.62 90 TYR A C 1
ATOM 678 O O . TYR A 1 90 ? -7.050 6.649 10.307 1.00 94.62 90 TYR A O 1
ATOM 686 N N . TYR A 1 91 ? -5.761 4.804 10.344 1.00 94.50 91 TYR A N 1
ATOM 687 C CA . TYR A 1 91 ? -6.561 4.005 11.269 1.00 94.50 91 TYR A CA 1
ATOM 688 C C . TYR A 1 91 ? -5.731 3.541 12.477 1.00 94.50 91 TYR A C 1
ATOM 690 O O . TYR A 1 91 ? -5.636 2.342 12.745 1.00 94.50 91 TYR A O 1
ATOM 698 N N . PRO A 1 92 ? -5.143 4.466 13.265 1.00 93.75 92 PRO A N 1
ATOM 699 C CA . PRO A 1 92 ? -4.262 4.111 14.383 1.00 93.75 92 PRO A CA 1
ATOM 700 C C . PRO A 1 92 ? -4.968 3.336 15.506 1.00 93.75 92 PRO A C 1
ATOM 702 O O . PRO A 1 92 ? -4.307 2.674 16.301 1.00 93.75 92 PRO A O 1
ATOM 705 N N . ASN A 1 93 ? -6.303 3.403 15.569 1.00 94.50 93 ASN A N 1
ATOM 706 C CA . ASN A 1 93 ? -7.134 2.693 16.546 1.00 94.50 93 ASN A CA 1
ATOM 707 C C . ASN A 1 93 ? -7.840 1.460 15.950 1.00 94.50 93 ASN A C 1
ATOM 709 O O . ASN A 1 93 ? -8.757 0.927 16.571 1.00 94.50 93 ASN A O 1
ATOM 713 N N . GLY A 1 94 ? -7.435 1.025 14.753 1.00 91.44 94 GLY A N 1
ATOM 714 C CA . GLY A 1 94 ? -8.084 -0.049 14.004 1.00 91.44 94 GLY A CA 1
ATOM 715 C C . GLY A 1 94 ? -9.052 0.456 12.933 1.00 91.44 94 GLY A C 1
ATOM 716 O O . GLY A 1 94 ? -9.449 1.626 12.918 1.00 91.44 94 GLY A O 1
ATOM 717 N N . LEU A 1 95 ? -9.393 -0.445 12.011 1.00 93.00 95 LEU A N 1
ATOM 718 C CA . LEU A 1 95 ? -10.285 -0.171 10.888 1.00 93.00 95 LEU A CA 1
ATOM 719 C C . LEU A 1 95 ? -11.732 0.065 11.356 1.00 93.00 95 LEU A C 1
ATOM 721 O O . LEU A 1 95 ? -12.154 -0.492 12.374 1.00 93.00 95 LEU A O 1
ATOM 725 N N . PRO A 1 96 ? -12.509 0.888 10.628 1.00 91.25 96 PRO A N 1
ATOM 726 C CA . PRO A 1 96 ? -13.932 1.047 10.898 1.00 91.25 96 PRO A CA 1
ATOM 727 C C . PRO A 1 96 ? -14.675 -0.289 10.746 1.00 91.25 96 PRO A C 1
ATOM 729 O O . PRO A 1 96 ? -14.300 -1.145 9.951 1.00 91.25 96 PRO A O 1
ATOM 732 N N . ALA A 1 97 ? -15.743 -0.469 11.523 1.00 90.19 97 ALA A N 1
ATOM 733 C CA . ALA A 1 97 ? -16.569 -1.669 11.446 1.00 90.19 97 ALA A CA 1
ATOM 734 C C . ALA A 1 97 ? -17.440 -1.677 10.178 1.00 90.19 97 ALA A C 1
ATOM 736 O O . ALA A 1 97 ? -17.887 -0.623 9.726 1.00 90.19 97 ALA A O 1
ATOM 737 N N . GLY A 1 98 ? -17.749 -2.875 9.673 1.00 89.31 98 GLY A N 1
ATOM 738 C CA . GLY A 1 98 ? -18.668 -3.062 8.546 1.00 89.31 98 GLY A CA 1
ATOM 739 C C . GLY A 1 98 ? -18.042 -2.865 7.165 1.00 89.31 98 GLY A C 1
ATOM 740 O O . GLY A 1 98 ? -18.782 -2.592 6.225 1.00 89.31 98 GLY A O 1
ATOM 741 N N . LEU A 1 99 ? -16.715 -2.977 7.052 1.00 92.69 99 LEU A N 1
ATOM 742 C CA . LEU A 1 99 ? -16.041 -3.050 5.758 1.00 92.69 99 LEU A CA 1
ATOM 743 C C . LEU A 1 99 ? -16.280 -4.421 5.106 1.00 92.69 99 LEU A C 1
ATOM 745 O O . LEU A 1 99 ? -16.316 -5.439 5.798 1.00 92.69 99 LEU A O 1
ATOM 749 N N . GLU A 1 100 ? -16.451 -4.423 3.790 1.00 89.06 100 GLU A N 1
ATOM 750 C CA . GLU A 1 100 ? -16.472 -5.612 2.941 1.00 89.06 100 GLU A CA 1
ATOM 751 C C . GLU A 1 100 ? -15.038 -6.133 2.743 1.00 89.06 100 GLU A C 1
ATOM 753 O O . GLU A 1 100 ? -14.120 -5.335 2.540 1.00 89.06 100 GLU A O 1
ATOM 758 N N . GLU A 1 101 ? -14.852 -7.456 2.815 1.00 77.44 101 GLU A N 1
ATOM 759 C CA . GLU A 1 101 ? -13.582 -8.132 2.483 1.00 77.44 101 GLU A CA 1
ATOM 760 C C . GLU A 1 101 ? -13.336 -8.202 0.970 1.00 77.44 101 GLU A C 1
ATOM 762 O O . GLU A 1 101 ? -14.302 -8.477 0.217 1.00 77.44 101 GLU A O 1
#